Protein AF-A0A0Q8DBX8-F1 (afdb_monomer_lite)

Radius of gyration: 21.85 Å; chains: 1; bounding box: 39×25×63 Å

pLDDT: mean 85.62, std 15.13, range [49.19, 98.44]

Secondary structure (DSSP, 8-state):
-HHHHHHHHHHH------PPPHHHHHH-SS-THHHHHHHH-HHHHHHHHHTTS--SS-----

Structure (mmCIF, N/CA/C/O backbone):
data_AF-A0A0Q8DBX8-F1
#
_entry.id   AF-A0A0Q8DBX8-F1
#
loop_
_atom_site.group_PDB
_atom_site.id
_atom_site.type_symbol
_atom_site.label_atom_id
_atom_site.label_alt_id
_atom_site.label_comp_id
_atom_site.label_asym_id
_atom_site.label_entity_id
_atom_site.label_seq_id
_atom_site.pdbx_PDB_ins_code
_atom_site.Cartn_x
_atom_site.Cartn_y
_atom_site.Cartn_z
_atom_site.occupancy
_atom_site.B_iso_or_equiv
_atom_site.auth_seq_id
_atom_site.auth_comp_id
_atom_site.auth_asym_id
_atom_site.auth_atom_id
_atom_site.pdbx_PDB_model_num
ATOM 1 N N . MET A 1 1 ? -0.220 3.293 48.248 1.00 53.00 1 MET A N 1
ATOM 2 C CA . MET A 1 1 ? 0.711 3.080 47.113 1.00 53.00 1 MET A CA 1
ATOM 3 C C . MET A 1 1 ? 0.107 2.192 46.025 1.00 53.00 1 MET A C 1
ATOM 5 O O . MET A 1 1 ? 0.557 2.287 44.900 1.00 53.00 1 MET A O 1
ATOM 9 N N . THR A 1 2 ? -0.929 1.408 46.328 1.00 60.78 2 THR A N 1
ATOM 10 C CA . THR A 1 2 ? -1.626 0.491 45.409 1.00 60.78 2 THR A CA 1
ATOM 11 C C . THR A 1 2 ? -2.545 1.175 44.382 1.00 60.78 2 THR A C 1
ATOM 13 O O . THR A 1 2 ? -2.590 0.736 43.239 1.00 60.78 2 THR A O 1
ATOM 16 N N . ASP A 1 3 ? -3.201 2.293 44.717 1.00 61.78 3 ASP A N 1
ATOM 17 C CA . ASP A 1 3 ? -4.148 2.964 43.793 1.00 61.78 3 ASP A CA 1
ATOM 18 C C . ASP A 1 3 ? -3.471 3.559 42.541 1.00 61.78 3 ASP A C 1
ATOM 20 O O . ASP A 1 3 ? -4.033 3.594 41.442 1.00 61.78 3 ASP A O 1
ATOM 24 N N . HIS A 1 4 ? -2.223 4.013 42.689 1.00 61.12 4 HIS A N 1
ATOM 25 C CA . HIS A 1 4 ? -1.419 4.500 41.567 1.00 61.12 4 HIS A CA 1
ATOM 26 C C . HIS A 1 4 ? -0.961 3.357 40.650 1.00 61.12 4 HIS A C 1
ATOM 28 O O . HIS A 1 4 ? -0.867 3.559 39.440 1.00 61.12 4 HIS A O 1
ATOM 34 N N . GLU A 1 5 ? -0.716 2.163 41.196 1.00 63.12 5 GLU A N 1
ATOM 35 C CA . GLU A 1 5 ? -0.293 0.990 40.423 1.00 63.12 5 GLU A CA 1
ATOM 36 C C . GLU A 1 5 ? -1.438 0.423 39.568 1.00 63.12 5 GLU A C 1
ATOM 38 O O . GLU A 1 5 ? -1.221 0.140 38.390 1.00 63.12 5 GLU A O 1
ATOM 43 N N . GLU A 1 6 ? -2.672 0.348 40.087 1.00 61.88 6 GLU A N 1
ATOM 44 C CA . GLU A 1 6 ? -3.853 -0.048 39.293 1.00 61.88 6 GLU A CA 1
ATOM 45 C C . GLU A 1 6 ? -4.183 0.955 38.175 1.00 61.88 6 GLU A C 1
ATOM 47 O O . GLU A 1 6 ? -4.543 0.569 37.057 1.00 61.88 6 GLU A O 1
ATOM 52 N N . THR A 1 7 ? -4.022 2.253 38.441 1.00 61.66 7 THR A N 1
ATOM 53 C CA . THR A 1 7 ? -4.250 3.303 37.435 1.00 61.66 7 THR A CA 1
ATOM 54 C C . THR A 1 7 ? -3.239 3.195 36.286 1.00 61.66 7 THR A C 1
ATOM 56 O O . THR A 1 7 ? -3.607 3.312 35.118 1.00 61.66 7 THR A O 1
ATOM 59 N N . LEU A 1 8 ? -1.969 2.913 36.599 1.00 63.91 8 LEU A N 1
ATOM 60 C CA . LEU A 1 8 ? -0.909 2.716 35.605 1.00 63.91 8 LEU A CA 1
ATOM 61 C C . LEU A 1 8 ? -1.054 1.389 34.846 1.00 63.91 8 LEU A C 1
ATOM 63 O O . LEU A 1 8 ? -0.760 1.346 33.653 1.00 63.91 8 LEU A O 1
ATOM 67 N N . ALA A 1 9 ? -1.551 0.326 35.486 1.00 63.12 9 ALA A N 1
ATOM 68 C CA . ALA A 1 9 ? -1.807 -0.957 34.829 1.00 63.12 9 ALA A CA 1
ATOM 69 C C . ALA A 1 9 ? -2.838 -0.836 33.691 1.00 63.12 9 ALA A C 1
ATOM 71 O O . ALA A 1 9 ? -2.610 -1.368 32.604 1.00 63.12 9 ALA A O 1
ATOM 72 N N . ASN A 1 10 ? -3.910 -0.061 33.893 1.00 59.69 10 ASN A N 1
ATOM 73 C CA . ASN A 1 10 ? -4.905 0.229 32.852 1.00 59.69 10 ASN A CA 1
ATOM 74 C C . ASN A 1 10 ? -4.355 1.102 31.704 1.00 59.69 10 ASN A C 1
ATOM 76 O O . ASN A 1 10 ? -4.880 1.059 30.596 1.00 59.69 10 ASN A O 1
ATOM 80 N N . LEU A 1 11 ? -3.284 1.867 31.947 1.00 64.75 11 LEU A N 1
ATOM 81 C CA . LEU A 1 11 ? -2.567 2.644 30.925 1.00 64.75 11 LEU A CA 1
ATOM 82 C C . LEU A 1 11 ? -1.471 1.834 30.211 1.00 64.75 11 LEU A C 1
ATOM 84 O O . LEU A 1 11 ? -0.975 2.252 29.167 1.00 64.75 11 LEU A O 1
ATOM 88 N N . SER A 1 12 ? -1.058 0.696 30.774 1.00 70.88 12 SER A N 1
ATOM 89 C CA . SER A 1 12 ? 0.122 -0.046 30.315 1.00 70.88 12 SER A CA 1
ATOM 90 C C . SER A 1 12 ? -0.161 -0.954 29.112 1.00 70.88 12 SER A C 1
ATOM 92 O O . SER A 1 12 ? 0.769 -1.334 28.399 1.00 70.88 12 SER A O 1
ATOM 94 N N . ARG A 1 13 ? -1.433 -1.286 28.846 1.00 68.38 13 ARG A N 1
ATOM 95 C CA . ARG A 1 13 ? -1.854 -2.089 27.687 1.00 68.38 13 ARG A CA 1
ATOM 96 C C . ARG A 1 13 ? -3.130 -1.534 27.072 1.00 68.38 13 ARG A C 1
ATOM 98 O O . ARG A 1 13 ? -4.236 -1.829 27.505 1.00 68.38 13 ARG A O 1
ATOM 105 N N . GLU A 1 14 ? -2.941 -0.731 26.038 1.00 79.00 14 GLU A N 1
ATOM 106 C CA . GLU A 1 14 ? -4.012 -0.211 25.201 1.00 79.00 14 GLU A CA 1
ATOM 107 C C . GLU A 1 14 ? -4.198 -1.128 23.983 1.00 79.00 14 GLU A C 1
ATOM 109 O O . GLU A 1 14 ? -3.339 -1.186 23.104 1.00 79.00 14 GLU A O 1
ATOM 114 N N . GLU A 1 15 ? -5.315 -1.860 23.942 1.00 85.81 15 GLU A N 1
ATOM 115 C CA . GLU A 1 15 ? -5.648 -2.805 22.865 1.00 85.81 15 GLU A CA 1
ATOM 116 C C . GLU A 1 15 ? -6.840 -2.354 22.004 1.00 85.81 15 GLU A C 1
ATOM 118 O O . GLU A 1 15 ? -7.258 -3.092 21.103 1.00 85.81 15 GLU A O 1
ATOM 123 N N . ARG A 1 16 ? -7.415 -1.163 22.247 1.00 91.56 16 ARG A N 1
ATOM 124 C CA . ARG A 1 16 ? -8.538 -0.663 21.445 1.00 91.56 16 ARG A CA 1
ATOM 125 C C . ARG A 1 16 ? -8.107 -0.521 19.992 1.00 91.56 16 ARG A C 1
ATOM 127 O O . ARG A 1 16 ? -7.102 0.105 19.664 1.00 91.56 16 ARG A O 1
ATOM 134 N N . ARG A 1 17 ? -8.924 -1.080 19.100 1.00 90.25 17 ARG A N 1
ATOM 135 C CA . ARG A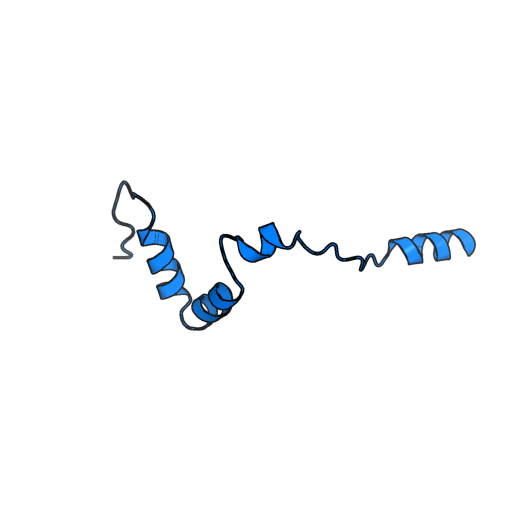 1 17 ? -8.746 -0.985 17.650 1.00 90.25 17 ARG A CA 1
ATOM 136 C C . ARG A 1 17 ? -9.905 -0.204 17.068 1.00 90.25 17 ARG A C 1
ATOM 138 O O . ARG A 1 17 ? -11.063 -0.549 17.292 1.00 90.25 17 ARG A O 1
ATOM 145 N N . PHE A 1 18 ? -9.584 0.802 16.274 1.00 92.38 18 PHE A N 1
ATOM 146 C CA . PHE A 1 18 ? -10.562 1.547 15.499 1.00 92.38 18 PHE A CA 1
ATOM 147 C C . PHE A 1 18 ? -10.501 1.026 14.072 1.00 92.38 18 PHE A C 1
ATOM 149 O O . PHE A 1 18 ? -9.491 1.186 13.389 1.00 92.38 18 PHE A O 1
ATOM 156 N N . GLN A 1 19 ? -11.556 0.333 13.652 1.00 93.00 19 GLN A N 1
ATOM 157 C CA . GLN A 1 19 ? -11.648 -0.143 12.278 1.00 93.00 19 GLN A CA 1
ATOM 158 C C . GLN A 1 19 ? -11.709 1.059 11.325 1.00 93.00 19 GLN A C 1
ATOM 160 O O . GLN A 1 19 ? -12.336 2.069 11.664 1.00 93.00 19 GLN A O 1
ATOM 165 N N . PRO A 1 20 ? -11.090 0.974 10.136 1.00 94.12 20 PRO A N 1
ATOM 166 C CA . PRO A 1 20 ? -11.296 1.990 9.118 1.00 94.12 20 PRO A CA 1
ATOM 167 C C . PRO A 1 20 ? -12.783 2.041 8.721 1.00 94.12 20 PRO A C 1
ATOM 169 O O . PRO A 1 20 ? -13.455 1.005 8.736 1.00 94.12 20 PRO A O 1
ATOM 172 N N . PRO A 1 21 ? -13.310 3.211 8.317 1.00 97.50 21 PRO A N 1
ATOM 173 C CA . PRO A 1 21 ? -14.630 3.291 7.702 1.00 97.50 21 PRO A CA 1
ATOM 174 C C . PRO A 1 21 ? -14.754 2.319 6.521 1.00 97.50 21 PRO A C 1
ATOM 176 O O . PRO A 1 21 ? -13.797 2.130 5.767 1.00 97.50 21 PRO A O 1
ATOM 179 N N . ALA A 1 22 ? -15.937 1.731 6.329 1.00 96.50 22 ALA A N 1
ATOM 180 C CA . ALA A 1 22 ? -16.158 0.707 5.303 1.00 96.50 22 ALA A CA 1
ATOM 181 C C . ALA A 1 22 ? -15.793 1.189 3.888 1.00 96.50 22 ALA A C 1
ATOM 183 O O . ALA A 1 22 ? -15.154 0.458 3.134 1.00 96.50 22 ALA A O 1
ATOM 184 N N . GLU A 1 23 ? -16.123 2.437 3.546 1.00 97.12 23 GLU A N 1
ATOM 185 C CA . GLU A 1 23 ? -15.781 3.023 2.244 1.00 97.12 23 GLU A CA 1
ATOM 186 C C . GLU A 1 23 ? -14.267 3.154 2.036 1.00 97.12 23 GLU A C 1
ATOM 188 O O . GLU A 1 23 ? -13.768 2.913 0.936 1.00 97.12 23 GLU A O 1
ATOM 193 N N . LEU A 1 24 ? -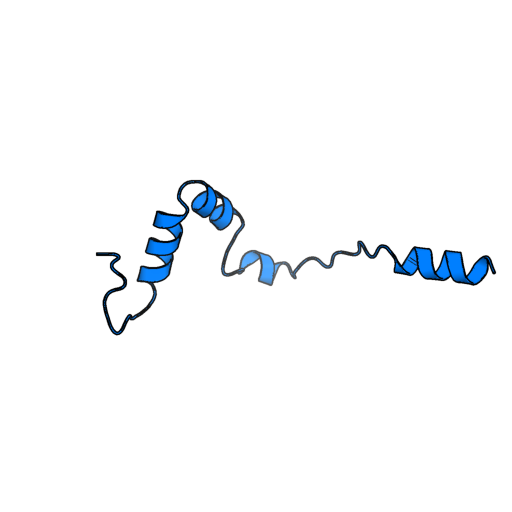13.515 3.466 3.096 1.00 95.75 24 LEU A N 1
ATOM 194 C CA . LEU A 1 24 ? -12.056 3.533 3.045 1.00 95.75 24 LEU A CA 1
ATOM 195 C C . LEU A 1 24 ? -11.451 2.132 2.898 1.00 95.75 24 LEU A C 1
ATOM 197 O O . LEU A 1 24 ? -10.551 1.925 2.087 1.00 95.75 24 LEU A O 1
ATOM 201 N N . ALA A 1 25 ? -11.981 1.147 3.625 1.00 95.31 25 ALA A N 1
ATOM 202 C CA . ALA A 1 25 ? -11.559 -0.243 3.492 1.00 95.31 25 ALA A CA 1
ATOM 203 C C . ALA A 1 25 ? -11.843 -0.798 2.086 1.00 95.31 25 ALA A C 1
ATOM 205 O O . ALA A 1 25 ? -10.997 -1.499 1.529 1.00 95.31 25 ALA A O 1
ATOM 206 N N . ALA A 1 26 ? -12.982 -0.447 1.478 1.00 95.06 26 ALA A N 1
ATOM 207 C CA . ALA A 1 26 ? -13.340 -0.837 0.115 1.00 95.06 26 ALA A CA 1
ATOM 208 C C . ALA A 1 26 ? -12.412 -0.197 -0.930 1.00 95.06 26 ALA A C 1
ATOM 210 O O . ALA A 1 26 ? -11.930 -0.894 -1.822 1.00 95.06 26 ALA A O 1
ATOM 211 N N . ASN A 1 27 ? -12.046 1.077 -0.758 1.00 96.62 27 ASN A N 1
ATOM 212 C CA . ASN A 1 27 ? -11.230 1.838 -1.715 1.00 96.62 27 ASN A CA 1
ATOM 213 C C . ASN A 1 27 ? -9.738 1.951 -1.348 1.00 96.62 27 ASN A C 1
ATOM 215 O O . ASN A 1 27 ? -9.020 2.741 -1.950 1.00 96.62 27 ASN A O 1
ATOM 219 N N . ALA A 1 28 ? -9.246 1.185 -0.367 1.00 96.88 28 ALA A N 1
ATOM 220 C CA . ALA A 1 28 ? -7.826 1.215 -0.005 1.00 96.88 28 ALA A CA 1
ATOM 221 C C . ALA A 1 28 ? -6.913 0.942 -1.215 1.00 96.88 28 ALA A C 1
ATOM 223 O O . ALA A 1 28 ? -7.122 -0.041 -1.927 1.00 96.88 28 ALA A O 1
ATOM 224 N N . ASN A 1 29 ? -5.884 1.780 -1.378 1.00 95.62 29 ASN A N 1
ATOM 225 C CA . ASN A 1 29 ? -4.926 1.747 -2.492 1.00 95.62 29 ASN A CA 1
ATOM 226 C C . ASN A 1 29 ? -4.157 0.421 -2.609 1.00 95.62 29 ASN A C 1
ATOM 228 O O . ASN A 1 29 ? -3.677 0.074 -3.683 1.00 95.62 29 ASN A O 1
ATOM 232 N N . VAL A 1 30 ? -4.002 -0.291 -1.493 1.00 95.12 30 VAL A N 1
ATOM 233 C CA . VAL A 1 30 ? -3.302 -1.574 -1.393 1.00 95.12 30 VAL A CA 1
ATOM 234 C C . VAL A 1 30 ? -4.119 -2.483 -0.475 1.00 95.12 30 VAL A C 1
ATOM 236 O O . VAL A 1 30 ? -4.670 -2.014 0.526 1.00 95.12 30 VAL A O 1
ATOM 239 N N . LYS A 1 31 ? -4.222 -3.769 -0.821 1.00 95.75 31 LYS A N 1
ATOM 240 C CA . LYS A 1 31 ? -4.928 -4.793 -0.037 1.00 95.75 31 LYS A CA 1
ATOM 241 C C . LYS A 1 31 ? -3.946 -5.848 0.483 1.00 95.75 31 LYS A C 1
ATOM 243 O O . LYS A 1 31 ? -2.739 -5.757 0.270 1.00 95.75 31 LYS A O 1
ATOM 248 N N . ALA A 1 32 ? -4.469 -6.814 1.238 1.00 95.75 32 ALA A N 1
ATOM 249 C CA . ALA A 1 32 ? -3.667 -7.833 1.915 1.00 95.75 32 ALA A CA 1
ATOM 250 C C . ALA A 1 32 ? -2.875 -8.736 0.947 1.00 95.75 32 ALA A C 1
ATOM 252 O O . ALA A 1 32 ? -1.766 -9.149 1.270 1.00 95.75 32 ALA A O 1
ATOM 253 N N . ASP A 1 33 ? -3.411 -8.974 -0.248 1.00 97.12 33 ASP A N 1
ATOM 254 C CA . ASP A 1 33 ? -2.782 -9.739 -1.332 1.00 97.12 33 ASP A CA 1
ATOM 255 C C . ASP A 1 33 ? -1.407 -9.196 -1.756 1.00 97.12 33 ASP A C 1
ATOM 257 O O . ASP A 1 33 ? -0.532 -9.966 -2.152 1.00 97.12 33 ASP A O 1
ATOM 261 N N . ALA A 1 34 ? -1.166 -7.889 -1.615 1.00 97.50 34 ALA A N 1
ATOM 262 C CA . ALA A 1 34 ? 0.135 -7.291 -1.895 1.00 97.50 34 ALA A CA 1
ATOM 263 C C . ALA A 1 34 ? 1.249 -7.857 -0.999 1.00 97.50 34 ALA A C 1
ATOM 265 O O . ALA A 1 34 ? 2.388 -7.985 -1.448 1.00 97.50 34 ALA A O 1
ATOM 266 N N . TYR A 1 35 ? 0.934 -8.238 0.246 1.00 97.69 35 TYR A N 1
ATOM 267 C CA . TYR A 1 35 ? 1.902 -8.888 1.132 1.00 97.69 35 TYR A CA 1
ATOM 268 C C . TYR A 1 35 ? 2.218 -10.311 0.681 1.00 97.69 35 TYR A C 1
ATOM 270 O O . TYR A 1 35 ? 3.381 -10.711 0.723 1.00 97.69 35 TYR A O 1
ATOM 278 N N . ASP A 1 36 ? 1.212 -11.059 0.226 1.00 98.19 36 ASP A N 1
ATOM 279 C CA . ASP A 1 36 ? 1.410 -12.413 -0.290 1.00 98.19 36 ASP A CA 1
ATOM 280 C C . ASP A 1 36 ? 2.266 -12.388 -1.562 1.00 98.19 36 ASP A C 1
ATOM 282 O O . ASP A 1 36 ? 3.229 -13.149 -1.672 1.00 98.19 36 ASP A O 1
ATOM 286 N N . ALA A 1 37 ? 1.993 -11.446 -2.472 1.00 97.69 37 ALA A N 1
ATOM 287 C CA . ALA A 1 37 ? 2.792 -11.233 -3.676 1.00 97.69 37 ALA A CA 1
ATOM 288 C C . ALA A 1 37 ? 4.247 -10.850 -3.345 1.00 97.69 37 ALA A C 1
ATOM 290 O O . ALA A 1 37 ? 5.181 -11.477 -3.845 1.00 9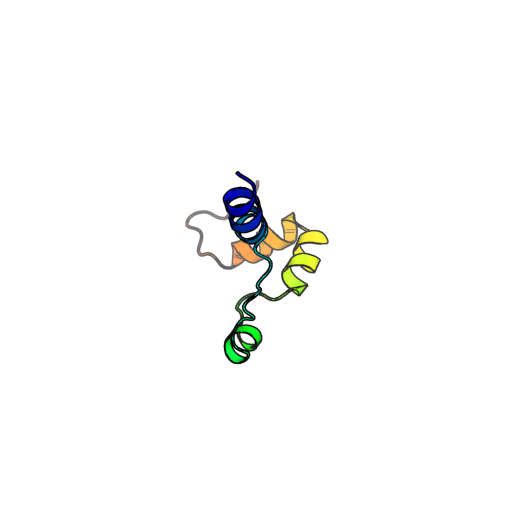7.69 37 ALA A O 1
ATOM 291 N N . ALA A 1 38 ? 4.453 -9.878 -2.448 1.00 98.00 38 ALA A N 1
ATOM 292 C CA . ALA A 1 38 ? 5.790 -9.455 -2.026 1.00 98.00 38 ALA A CA 1
ATOM 293 C C . ALA A 1 38 ? 6.564 -10.553 -1.279 1.00 98.00 38 ALA A C 1
ATOM 295 O O . ALA A 1 38 ? 7.793 -10.589 -1.325 1.00 98.00 38 ALA A O 1
ATOM 296 N N . LYS A 1 39 ? 5.866 -11.451 -0.574 1.00 98.44 39 LYS A N 1
ATOM 297 C CA . LYS A 1 39 ? 6.478 -12.603 0.096 1.00 98.44 39 LYS A CA 1
ATOM 298 C C . LYS A 1 39 ? 6.889 -13.692 -0.896 1.00 98.44 39 LYS A C 1
ATOM 300 O O . LYS A 1 39 ? 7.908 -14.340 -0.668 1.00 98.44 39 LYS A O 1
ATOM 305 N N . ALA A 1 40 ? 6.102 -13.908 -1.949 1.00 98.44 40 ALA A N 1
ATOM 306 C CA . ALA A 1 40 ? 6.381 -14.914 -2.970 1.00 98.44 40 ALA A CA 1
ATOM 307 C C . ALA A 1 40 ? 7.582 -14.534 -3.853 1.00 98.44 40 ALA A C 1
ATOM 309 O O . ALA A 1 40 ? 8.417 -15.390 -4.134 1.00 98.44 40 ALA A O 1
ATOM 310 N N . ASP A 1 41 ? 7.691 -13.261 -4.243 1.00 98.19 41 ASP A N 1
ATOM 311 C CA . ASP A 1 41 ? 8.829 -12.725 -4.993 1.00 98.19 41 ASP A CA 1
ATOM 312 C C . ASP A 1 41 ? 9.065 -11.257 -4.628 1.00 98.19 41 ASP A C 1
ATOM 314 O O . ASP A 1 41 ? 8.457 -10.331 -5.169 1.00 98.19 41 ASP A O 1
ATOM 318 N N . ARG A 1 42 ? 9.967 -11.040 -3.672 1.00 97.62 42 ARG A N 1
ATOM 319 C CA . ARG A 1 42 ? 10.236 -9.707 -3.133 1.00 97.62 42 ARG A CA 1
ATOM 320 C C . ARG A 1 42 ? 10.876 -8.778 -4.160 1.00 97.62 42 ARG A C 1
ATOM 322 O O . ARG A 1 42 ? 10.553 -7.592 -4.178 1.00 97.62 42 ARG A O 1
ATOM 329 N N . GLU A 1 43 ? 11.809 -9.285 -4.961 1.00 97.19 43 GLU A N 1
ATOM 330 C CA . GLU A 1 43 ? 12.537 -8.463 -5.932 1.00 97.19 43 GLU A CA 1
ATOM 331 C C . GLU A 1 43 ? 11.653 -8.152 -7.137 1.00 97.19 43 GLU A C 1
ATOM 333 O O . GLU A 1 43 ? 11.531 -6.983 -7.505 1.00 97.19 43 GLU A O 1
ATOM 338 N N . GLY A 1 44 ? 10.939 -9.148 -7.672 1.00 97.06 44 GLY A N 1
ATOM 339 C CA . GLY A 1 44 ? 9.971 -8.936 -8.748 1.00 97.06 44 GLY A CA 1
ATOM 340 C C . GLY A 1 44 ? 8.811 -8.025 -8.342 1.00 97.06 44 GLY A C 1
ATOM 341 O O . GLY A 1 44 ?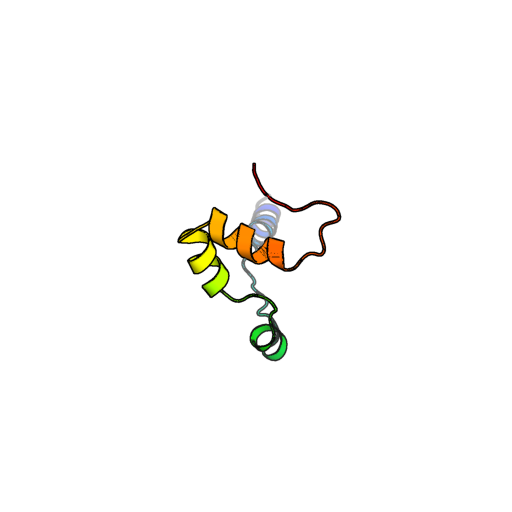 8.387 -7.172 -9.131 1.00 97.06 44 GLY A O 1
ATOM 342 N N . PHE A 1 45 ? 8.338 -8.116 -7.091 1.00 97.88 45 PHE A N 1
ATOM 343 C CA . PHE A 1 45 ? 7.327 -7.197 -6.561 1.00 97.88 45 PHE A CA 1
ATOM 344 C C . PHE A 1 45 ? 7.799 -5.742 -6.636 1.00 97.88 45 PHE A C 1
ATOM 346 O O . PHE A 1 45 ? 7.082 -4.891 -7.170 1.00 97.88 45 PHE A O 1
ATOM 353 N N . TRP A 1 46 ? 9.008 -5.457 -6.141 1.00 96.44 46 TRP A N 1
ATOM 354 C CA . TRP A 1 46 ? 9.556 -4.100 -6.145 1.00 96.44 46 TRP A CA 1
ATOM 355 C C . TRP A 1 46 ? 9.932 -3.609 -7.538 1.00 96.44 46 TRP A C 1
ATOM 357 O O . TRP A 1 46 ? 9.686 -2.439 -7.822 1.00 96.44 46 TRP A O 1
ATOM 367 N N . ALA A 1 47 ? 10.433 -4.478 -8.419 1.00 96.06 47 ALA A N 1
ATOM 368 C CA . ALA A 1 47 ? 10.645 -4.140 -9.825 1.00 96.06 47 ALA A CA 1
ATOM 369 C C . ALA A 1 47 ? 9.333 -3.668 -10.479 1.00 96.06 47 ALA A C 1
ATOM 371 O O . ALA A 1 47 ? 9.268 -2.566 -11.014 1.00 96.06 47 ALA A O 1
ATOM 372 N N . THR A 1 48 ? 8.242 -4.418 -10.285 1.00 95.56 48 THR A N 1
ATOM 373 C CA . THR A 1 48 ? 6.906 -4.049 -10.791 1.00 95.56 48 THR A CA 1
ATOM 374 C C . THR A 1 48 ? 6.401 -2.720 -10.213 1.00 95.56 48 THR A C 1
ATOM 376 O O . THR A 1 48 ? 5.706 -1.961 -10.889 1.00 95.56 48 THR A O 1
ATOM 379 N N . GLN A 1 49 ? 6.700 -2.416 -8.941 1.00 96.00 49 GLN A N 1
ATOM 380 C CA . GLN A 1 49 ? 6.327 -1.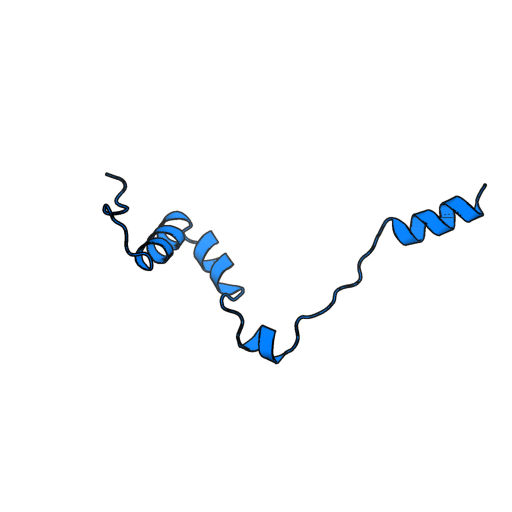118 -8.366 1.00 96.00 49 GLN A CA 1
ATOM 381 C C . GLN A 1 49 ? 7.170 0.021 -8.955 1.00 96.00 49 GLN A C 1
ATOM 383 O O . GLN A 1 49 ? 6.642 1.110 -9.177 1.00 96.00 49 GLN A O 1
ATOM 388 N N . ALA A 1 50 ? 8.459 -0.222 -9.207 1.00 95.38 50 ALA A N 1
ATOM 389 C CA . ALA A 1 50 ? 9.386 0.762 -9.756 1.00 95.38 50 ALA A CA 1
ATOM 390 C C . ALA A 1 50 ? 9.031 1.169 -11.193 1.00 95.38 50 ALA A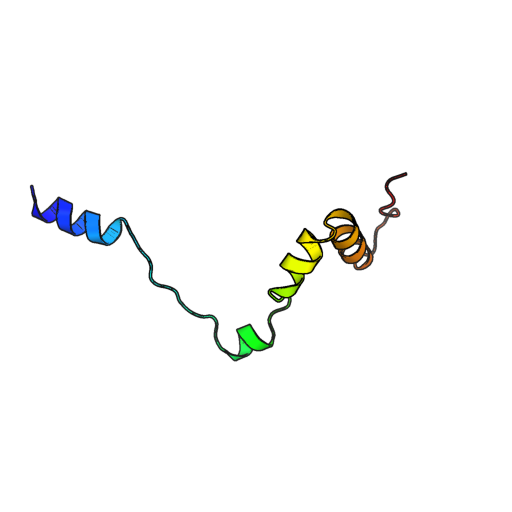 C 1
ATOM 392 O O . ALA A 1 50 ? 9.226 2.333 -11.539 1.00 95.38 50 ALA A O 1
ATOM 393 N N . ASP A 1 51 ? 8.439 0.271 -11.985 1.00 94.25 51 ASP A N 1
ATOM 394 C CA . ASP A 1 51 ? 7.961 0.557 -13.348 1.00 94.25 51 ASP A CA 1
ATOM 395 C C . ASP A 1 51 ? 6.866 1.640 -13.408 1.00 94.25 51 ASP A C 1
ATOM 397 O O . ASP A 1 51 ? 6.593 2.194 -14.470 1.00 94.25 51 ASP A O 1
ATOM 401 N N . ARG A 1 52 ? 6.231 1.975 -12.276 1.00 94.25 52 ARG A N 1
ATOM 402 C CA . ARG A 1 52 ? 5.210 3.039 -12.192 1.00 94.25 52 ARG A CA 1
ATOM 403 C C . ARG A 1 52 ? 5.796 4.448 -12.125 1.00 94.25 52 ARG A C 1
ATOM 405 O O . ARG A 1 52 ? 5.036 5.413 -12.082 1.00 94.25 52 ARG A O 1
ATOM 412 N N . LEU A 1 53 ? 7.114 4.568 -12.007 1.00 94.88 53 LEU A N 1
ATOM 413 C CA . LEU A 1 53 ? 7.799 5.839 -11.834 1.00 94.88 53 LEU A CA 1
ATOM 414 C C . LEU A 1 53 ? 8.484 6.245 -13.137 1.00 94.88 53 LEU A C 1
ATOM 416 O O . LEU A 1 53 ? 9.157 5.440 -13.779 1.00 94.88 53 LEU A O 1
ATOM 420 N N . ASP A 1 54 ? 8.388 7.529 -13.470 1.00 93.62 54 ASP A N 1
ATOM 421 C CA . ASP A 1 54 ? 9.170 8.118 -14.552 1.00 93.62 54 ASP A CA 1
ATOM 422 C C . ASP A 1 54 ? 10.588 8.403 -14.057 1.00 93.62 54 ASP A C 1
ATOM 424 O O . ASP A 1 54 ? 10.888 9.440 -13.457 1.00 93.62 54 ASP A O 1
ATOM 428 N N . TRP A 1 55 ? 11.482 7.446 -14.278 1.00 91.00 55 TRP A N 1
ATOM 429 C CA . TRP A 1 55 ? 12.869 7.590 -13.867 1.00 91.00 55 TRP A CA 1
ATOM 430 C C . TRP A 1 55 ? 13.668 8.443 -14.854 1.00 91.00 55 TRP A C 1
ATOM 432 O O . TRP A 1 55 ? 13.701 8.178 -16.053 1.00 91.00 55 TRP A O 1
ATOM 442 N N . ALA A 1 56 ? 14.432 9.408 -14.335 1.00 91.62 56 ALA A N 1
ATOM 443 C CA . ALA A 1 56 ? 15.370 10.193 -15.144 1.00 91.62 56 ALA A CA 1
ATOM 444 C C . ALA A 1 56 ? 16.520 9.348 -15.737 1.00 91.62 56 ALA A C 1
ATOM 446 O O . ALA A 1 56 ? 17.126 9.725 -16.738 1.00 91.62 56 ALA A O 1
ATOM 447 N N . ARG A 1 57 ? 16.842 8.211 -15.108 1.00 84.44 57 ARG A N 1
ATOM 448 C CA . ARG A 1 57 ? 17.753 7.175 -15.614 1.00 84.44 57 ARG A CA 1
ATOM 449 C C . ARG A 1 57 ? 17.135 5.811 -15.320 1.00 84.44 57 ARG A C 1
ATOM 451 O O . ARG A 1 57 ? 16.598 5.663 -14.227 1.00 84.44 57 ARG A O 1
ATOM 458 N N . PRO A 1 58 ? 17.209 4.836 -16.240 1.00 75.00 58 PRO A N 1
ATOM 459 C CA . PRO A 1 58 ? 16.521 3.561 -16.075 1.00 75.00 58 PRO A CA 1
ATOM 460 C C . PRO A 1 58 ? 16.934 2.884 -14.767 1.00 75.00 58 PRO A C 1
ATOM 462 O O . PRO A 1 58 ? 18.120 2.819 -14.449 1.00 75.00 58 PRO A O 1
ATOM 465 N N . ALA A 1 59 ? 15.953 2.361 -14.031 1.00 68.50 59 ALA A N 1
ATOM 466 C CA . ALA A 1 59 ? 16.147 1.711 -12.733 1.00 68.50 59 ALA A CA 1
ATOM 467 C C . ALA A 1 59 ? 16.810 0.318 -12.825 1.00 68.50 59 ALA A C 1
ATOM 469 O O . ALA A 1 59 ? 16.742 -0.471 -11.887 1.00 68.50 59 ALA A O 1
ATOM 470 N N . GLY A 1 60 ? 17.456 0.004 -13.952 1.00 66.94 60 GLY A N 1
ATOM 471 C CA . GLY A 1 60 ? 18.113 -1.277 -14.167 1.00 66.94 60 GLY A CA 1
ATOM 472 C C . GLY A 1 60 ? 19.330 -1.445 -13.262 1.00 66.94 60 GLY A C 1
ATOM 473 O O . GLY A 1 60 ? 20.307 -0.706 -13.389 1.00 66.94 60 GLY A O 1
ATOM 474 N N . LEU A 1 61 ? 19.270 -2.457 -12.393 1.00 61.09 61 LEU A N 1
ATOM 475 C CA . LEU A 1 61 ? 20.436 -3.135 -11.832 1.00 61.09 61 LEU A CA 1
ATOM 476 C C . LEU A 1 61 ? 21.179 -3.818 -12.994 1.00 61.09 61 LEU A C 1
ATOM 478 O O . LEU A 1 61 ? 20.845 -4.939 -13.374 1.00 61.09 61 LEU A O 1
ATOM 482 N N . GLY A 1 62 ? 22.106 -3.092 -13.617 1.00 49.19 62 GLY A N 1
ATOM 483 C CA . GLY A 1 62 ? 23.175 -3.675 -14.430 1.00 49.19 62 GLY A CA 1
ATOM 484 C C . GLY A 1 62 ? 24.337 -4.109 -13.553 1.00 49.19 62 GLY A C 1
ATOM 485 O O . GLY A 1 62 ? 24.590 -3.408 -12.545 1.00 49.19 62 GLY A O 1
#

Foldseek 3Di:
DVVVVVVVVVVVDDPDDDDPPPVCVVPPPDDPVLVVVCVVPVVVSVVVVCVVDDDPDDPDPD

Sequence (62 aa):
MTDHEETLANLSREERRFQPPAELAANANVKADAYDAAKADREGFWATQADRLDWARPAGLG